Protein AF-H1DEA4-F1 (afdb_monomer_lite)

Radius of gyration: 24.12 Å; chains: 1; bounding box: 64×34×77 Å

Secondary structure (DSSP, 8-state):
---------SEE-TTT--EE-GGGB-HHHHHHT-BHHHHHHHHTT--TTGGGTS-------PBPGGG--HHHHHHHHHHHHHHHHHHHHHH-S---HHHHHHHHHHHHHHHHHHHS--B---HHHHHHHHHHHHHHHHHHHHHHHHHTT-

Structure (mmCIF, N/CA/C/O backbone):
data_AF-H1DEA4-F1
#
_entry.id   AF-H1DEA4-F1
#
loop_
_atom_site.group_PDB
_atom_site.id
_atom_site.type_symbol
_atom_site.label_atom_id
_atom_site.label_alt_id
_atom_site.label_comp_id
_atom_site.label_asym_id
_atom_site.label_entity_id
_atom_site.label_seq_id
_atom_site.pdbx_PDB_ins_code
_atom_site.Cartn_x
_atom_site.Cartn_y
_atom_site.Cartn_z
_atom_site.occupancy
_atom_site.B_iso_or_equiv
_atom_site.auth_seq_id
_atom_site.auth_comp_id
_atom_site.auth_asym_id
_atom_site.auth_atom_id
_atom_site.pdbx_PDB_model_num
ATOM 1 N N . MET A 1 1 ? 32.608 -16.455 -53.480 1.00 43.22 1 MET A N 1
ATOM 2 C CA . MET A 1 1 ? 33.396 -16.186 -52.254 1.00 43.22 1 MET A CA 1
ATOM 3 C C . MET A 1 1 ? 32.441 -16.109 -51.065 1.00 43.22 1 MET A C 1
ATOM 5 O O . MET A 1 1 ? 31.397 -15.479 -51.178 1.00 43.22 1 MET A O 1
ATOM 9 N N . ALA A 1 2 ? 32.724 -16.853 -49.995 1.00 50.97 2 ALA A N 1
ATOM 10 C CA . ALA A 1 2 ? 31.786 -17.168 -48.914 1.00 50.97 2 ALA A CA 1
ATOM 11 C C . ALA A 1 2 ? 31.325 -15.934 -48.111 1.00 50.97 2 ALA A C 1
ATOM 13 O O . ALA A 1 2 ? 32.138 -15.107 -47.699 1.00 50.97 2 ALA A O 1
ATOM 14 N N . LYS A 1 3 ? 30.013 -15.838 -47.844 1.00 51.28 3 LYS A N 1
ATOM 15 C CA . LYS A 1 3 ? 29.415 -14.829 -46.954 1.00 51.28 3 LYS A CA 1
ATOM 16 C C . LYS A 1 3 ? 30.046 -14.955 -45.559 1.00 51.28 3 LYS A C 1
ATOM 18 O O . LYS A 1 3 ? 29.833 -15.949 -44.866 1.00 51.28 3 LYS A O 1
ATOM 23 N N . LYS A 1 4 ? 30.834 -13.957 -45.150 1.00 58.25 4 LYS A N 1
ATOM 24 C CA . LYS A 1 4 ? 31.489 -13.881 -43.834 1.00 58.25 4 LYS A CA 1
ATOM 25 C C . LYS A 1 4 ? 30.397 -13.819 -42.754 1.00 58.25 4 LYS A C 1
ATOM 27 O O . LYS A 1 4 ? 29.794 -12.769 -42.545 1.00 58.25 4 LYS A O 1
ATOM 32 N N . LYS A 1 5 ? 30.087 -14.954 -42.109 1.00 55.34 5 LYS A N 1
ATOM 33 C CA . LYS A 1 5 ? 29.147 -15.016 -40.976 1.00 55.34 5 LYS A CA 1
ATOM 34 C C . LYS A 1 5 ? 29.648 -14.050 -39.896 1.00 55.34 5 LYS A C 1
ATOM 36 O O . LYS A 1 5 ? 30.744 -14.243 -39.369 1.00 55.34 5 LYS A O 1
ATOM 41 N N . LYS A 1 6 ? 28.878 -13.000 -39.583 1.00 56.09 6 LYS A N 1
ATOM 42 C CA . LYS A 1 6 ? 29.155 -12.130 -38.431 1.00 56.09 6 LYS A CA 1
ATOM 43 C C . LYS A 1 6 ? 29.140 -13.023 -37.187 1.00 56.09 6 LYS A C 1
ATOM 45 O O . LYS A 1 6 ? 28.090 -13.560 -36.844 1.00 56.09 6 LYS A O 1
ATOM 50 N N . LYS A 1 7 ? 30.302 -13.242 -36.559 1.00 55.59 7 LYS A N 1
ATOM 51 C CA . LYS A 1 7 ? 30.383 -13.924 -35.259 1.00 55.59 7 LYS A CA 1
ATOM 52 C C . LYS A 1 7 ? 29.519 -13.113 -34.296 1.00 55.59 7 LYS A C 1
ATOM 54 O O . LYS A 1 7 ? 29.815 -11.939 -34.082 1.00 55.59 7 LYS A O 1
ATOM 59 N N . GLN A 1 8 ? 28.441 -13.700 -33.780 1.00 56.00 8 GLN A N 1
ATOM 60 C CA . GLN A 1 8 ? 27.691 -13.088 -32.688 1.00 56.00 8 GLN A CA 1
ATOM 61 C C . GLN A 1 8 ? 28.680 -12.888 -31.535 1.00 56.00 8 GLN A C 1
ATOM 63 O O . GLN A 1 8 ? 29.293 -13.846 -31.066 1.00 56.00 8 GLN A O 1
ATOM 68 N N . GLN A 1 9 ? 28.940 -11.632 -31.178 1.00 66.56 9 GLN A N 1
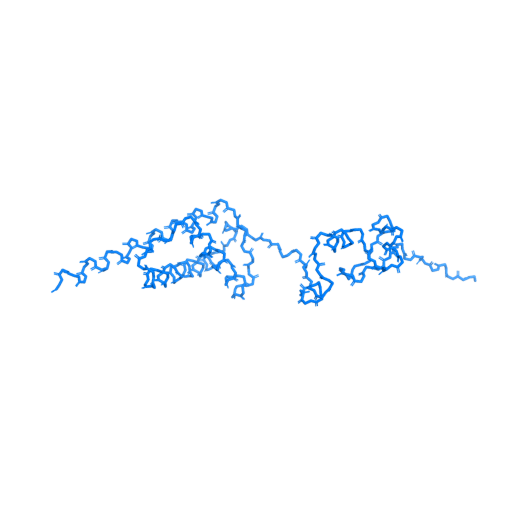ATOM 69 C CA . GLN A 1 9 ? 29.893 -11.294 -30.129 1.00 66.56 9 GLN A CA 1
ATOM 70 C C . GLN A 1 9 ? 29.185 -11.461 -28.785 1.00 66.56 9 GLN A C 1
ATOM 72 O O . GLN A 1 9 ? 28.440 -10.585 -28.356 1.00 66.56 9 GLN A O 1
ATOM 77 N N . GLY A 1 10 ? 29.370 -12.616 -28.152 1.00 74.62 10 GLY A N 1
ATOM 78 C CA . GLY A 1 10 ? 28.840 -12.882 -26.821 1.00 74.62 10 GLY A CA 1
ATOM 79 C C . GLY A 1 10 ? 28.581 -14.359 -26.549 1.00 74.62 10 GLY A C 1
ATOM 80 O O . GLY A 1 10 ? 28.528 -15.185 -27.456 1.00 74.62 10 GLY A O 1
ATOM 81 N N . HIS A 1 11 ? 28.390 -14.670 -25.272 1.00 85.62 11 HIS A N 1
ATOM 82 C CA . HIS A 1 11 ? 28.035 -15.989 -24.768 1.00 85.62 11 HIS A CA 1
ATOM 83 C C . HIS A 1 11 ? 26.644 -15.964 -24.133 1.00 85.62 11 HIS A C 1
ATOM 85 O O . HIS A 1 11 ? 26.229 -14.971 -23.532 1.00 85.62 11 HIS A O 1
ATOM 91 N N . TYR A 1 12 ? 25.920 -17.073 -24.262 1.00 85.12 12 TYR A N 1
ATOM 92 C CA . TYR A 1 12 ? 24.617 -17.263 -23.634 1.00 85.12 12 TYR A CA 1
ATOM 93 C C . TYR A 1 12 ? 24.770 -17.632 -22.157 1.00 85.12 12 TYR A C 1
ATOM 95 O O . TYR A 1 12 ? 25.581 -18.492 -21.809 1.00 85.12 12 TYR A O 1
ATOM 103 N N . CYS A 1 13 ? 23.987 -16.993 -21.288 1.00 88.50 13 CYS A N 1
ATOM 104 C CA . CYS A 1 13 ? 23.909 -17.344 -19.877 1.00 88.50 13 CYS A CA 1
ATOM 105 C C . CYS A 1 13 ? 22.671 -18.209 -19.606 1.00 88.50 13 CYS A C 1
ATOM 107 O O . CYS A 1 13 ? 21.552 -17.723 -19.742 1.00 88.50 13 CYS A O 1
ATOM 109 N N . ARG A 1 14 ? 22.856 -19.443 -19.125 1.00 85.44 14 ARG A N 1
ATOM 110 C CA . ARG A 1 14 ? 21.750 -20.364 -18.798 1.00 85.44 14 ARG A CA 1
ATOM 111 C C . ARG A 1 14 ? 20.942 -19.975 -17.558 1.00 85.44 14 ARG A C 1
ATOM 113 O O . ARG A 1 14 ? 19.867 -20.514 -17.363 1.00 85.44 14 ARG A O 1
ATOM 120 N N . ILE A 1 15 ? 21.473 -19.084 -16.717 1.00 82.50 15 ILE A N 1
ATOM 121 C CA . ILE A 1 15 ? 20.832 -18.699 -15.450 1.00 82.50 15 ILE A CA 1
ATOM 122 C C . ILE A 1 15 ? 19.886 -17.508 -15.628 1.00 82.50 15 ILE A C 1
ATOM 124 O O . ILE A 1 15 ? 18.813 -17.496 -15.052 1.00 82.50 15 ILE A O 1
ATOM 128 N N . CYS A 1 16 ? 20.256 -16.508 -16.434 1.00 80.88 16 CYS A N 1
ATOM 129 C CA . CYS A 1 16 ? 19.389 -15.349 -16.705 1.00 80.88 16 CYS A CA 1
ATOM 130 C C . CYS A 1 16 ? 18.794 -15.336 -18.119 1.00 80.88 16 CYS A C 1
ATOM 132 O O . CYS A 1 16 ? 18.150 -14.364 -18.495 1.00 80.88 16 CYS A O 1
ATOM 134 N N . GLY A 1 17 ? 19.061 -16.357 -18.937 1.00 80.06 17 GLY A N 1
ATOM 135 C CA . GLY A 1 17 ? 18.487 -16.493 -20.279 1.00 80.06 17 GLY A CA 1
ATOM 136 C C . GLY A 1 17 ? 18.950 -15.455 -21.312 1.00 80.06 17 GLY A C 1
ATOM 137 O O . GLY A 1 17 ? 18.376 -15.371 -22.392 1.00 80.06 17 GLY A O 1
ATOM 138 N N . CYS A 1 18 ? 19.972 -14.643 -21.018 1.00 80.00 18 CYS A N 1
ATOM 139 C CA . CYS A 1 18 ? 20.446 -13.579 -21.914 1.00 80.00 18 CYS A CA 1
ATOM 140 C C . CYS A 1 18 ? 21.792 -13.915 -22.575 1.00 80.00 18 CYS A C 1
ATOM 142 O O . CYS A 1 18 ? 22.686 -14.477 -21.934 1.00 80.00 18 CYS A O 1
ATOM 144 N N . TYR A 1 19 ? 21.993 -13.445 -23.810 1.00 86.88 19 TYR A N 1
ATOM 145 C CA . TYR A 1 19 ? 23.320 -13.340 -24.426 1.00 86.88 19 TYR A CA 1
ATOM 146 C C . TYR A 1 19 ? 24.063 -12.123 -23.862 1.00 86.88 19 TYR A C 1
ATOM 148 O O . TYR A 1 19 ? 23.519 -11.021 -23.814 1.00 86.88 19 TYR A O 1
ATOM 156 N N . LYS A 1 20 ? 25.306 -12.306 -23.408 1.00 86.00 20 LYS A N 1
ATOM 157 C CA . LYS A 1 20 ? 26.142 -11.237 -22.843 1.00 86.00 20 LYS A CA 1
ATOM 158 C C . LYS A 1 20 ? 27.533 -11.242 -23.468 1.00 86.00 20 LYS A C 1
ATOM 160 O O . LYS A 1 20 ? 28.024 -12.281 -23.895 1.00 86.00 20 LYS A O 1
ATOM 165 N N . ALA A 1 21 ? 28.191 -10.085 -23.470 1.00 85.19 21 ALA A N 1
ATOM 166 C CA . ALA A 1 21 ? 29.576 -9.963 -23.918 1.00 85.19 21 ALA A CA 1
ATOM 167 C C . ALA A 1 21 ? 30.528 -10.846 -23.088 1.00 85.19 21 ALA A C 1
ATOM 169 O O . ALA A 1 21 ? 30.288 -11.082 -21.901 1.00 85.19 21 ALA A O 1
ATOM 170 N N . ASN A 1 22 ? 31.634 -11.288 -23.690 1.00 83.00 22 ASN A N 1
ATOM 171 C CA . ASN A 1 22 ? 32.587 -12.227 -23.081 1.00 83.00 22 ASN A CA 1
ATOM 172 C C . ASN A 1 22 ? 33.140 -11.725 -21.733 1.00 83.00 22 ASN A C 1
ATOM 174 O O . ASN A 1 22 ? 33.276 -12.490 -20.784 1.00 83.00 22 ASN A O 1
ATOM 178 N N . GLU A 1 23 ? 33.363 -10.419 -21.582 1.00 87.06 23 GLU A N 1
ATOM 179 C CA . GLU A 1 23 ? 33.854 -9.813 -20.332 1.00 87.06 23 GLU A CA 1
ATOM 180 C C . GLU A 1 23 ? 32.885 -9.978 -19.145 1.00 87.06 23 GLU A C 1
ATOM 182 O O . GLU A 1 23 ? 33.286 -9.902 -17.975 1.00 87.06 23 GLU A O 1
ATOM 187 N N . LYS A 1 24 ? 31.600 -10.238 -19.430 1.00 86.25 24 LYS A N 1
ATOM 188 C CA . LYS A 1 24 ? 30.561 -10.511 -18.427 1.00 86.25 24 LYS A CA 1
ATOM 189 C C . LYS A 1 24 ? 30.579 -11.955 -17.930 1.00 86.25 24 LYS A C 1
ATOM 191 O O . LYS A 1 24 ? 29.790 -12.288 -17.049 1.00 86.25 24 LYS A O 1
ATOM 196 N N . PHE A 1 25 ? 31.486 -12.791 -18.420 1.00 89.12 25 PHE A N 1
ATOM 197 C CA . PHE A 1 25 ? 31.713 -14.149 -17.940 1.00 89.12 25 PHE A CA 1
ATOM 198 C C . PHE A 1 25 ? 33.108 -14.254 -17.310 1.00 89.12 25 PHE A C 1
ATOM 200 O O . PHE A 1 25 ? 34.065 -13.601 -17.720 1.00 89.12 25 PHE A O 1
ATOM 207 N N . SER A 1 26 ? 33.222 -15.045 -16.245 1.00 85.31 26 SER A N 1
ATOM 208 C CA . SER A 1 26 ? 34.523 -15.421 -15.669 1.00 85.31 26 SER A CA 1
ATOM 209 C C . SER A 1 26 ? 35.098 -16.615 -16.441 1.00 85.31 26 SER A C 1
ATOM 211 O O . SER A 1 26 ? 34.351 -17.262 -17.168 1.00 85.31 26 SER A O 1
ATOM 213 N N . GLY A 1 27 ? 36.379 -16.964 -16.281 1.00 83.50 27 GLY A N 1
ATOM 214 C CA . GLY A 1 27 ? 36.950 -18.170 -16.909 1.00 83.50 27 GLY A CA 1
ATOM 215 C C . GLY A 1 27 ? 36.134 -19.430 -16.582 1.00 83.50 27 GLY A C 1
ATOM 216 O O . GLY A 1 27 ? 35.658 -20.120 -17.478 1.00 83.50 27 GLY A O 1
ATOM 217 N N . LYS A 1 28 ? 35.822 -19.638 -15.292 1.00 82.31 28 LYS A N 1
ATOM 218 C CA . LYS A 1 28 ? 34.903 -20.703 -14.835 1.00 82.31 28 LYS A CA 1
ATOM 219 C C . LYS A 1 28 ? 33.454 -20.494 -15.308 1.00 82.31 28 LYS A C 1
ATOM 221 O O . LYS A 1 28 ? 32.734 -21.458 -15.533 1.00 82.31 28 LYS A O 1
ATOM 226 N N . GLY A 1 29 ? 33.028 -19.239 -15.465 1.00 84.06 29 GLY A N 1
ATOM 227 C CA . GLY A 1 29 ? 31.680 -18.883 -15.924 1.00 84.06 29 GLY A CA 1
ATOM 228 C C . GLY A 1 29 ? 31.435 -19.186 -17.397 1.00 84.06 29 GLY A C 1
ATOM 229 O O . GLY A 1 29 ? 30.347 -19.630 -17.743 1.00 84.06 29 GLY A O 1
ATOM 230 N N . HIS A 1 30 ? 32.444 -19.029 -18.254 1.00 84.69 30 HIS A N 1
ATOM 231 C CA . HIS A 1 30 ? 32.353 -19.407 -19.663 1.00 84.69 30 HIS A CA 1
ATOM 232 C C . HIS A 1 30 ? 32.111 -20.909 -19.818 1.00 84.69 30 HIS A C 1
ATOM 234 O O . HIS A 1 30 ? 31.188 -21.295 -20.525 1.00 84.69 30 HIS A O 1
ATOM 240 N N . ALA A 1 31 ? 32.871 -21.744 -19.100 1.00 85.50 31 ALA A N 1
ATOM 241 C CA . ALA A 1 31 ? 32.720 -23.199 -19.156 1.00 85.50 31 ALA A CA 1
ATOM 242 C C . ALA A 1 31 ? 31.326 -23.678 -18.707 1.00 85.50 31 ALA A C 1
ATOM 244 O O . ALA A 1 31 ? 30.814 -24.661 -19.226 1.00 85.50 31 ALA A O 1
ATOM 245 N N . GLN A 1 32 ? 30.697 -22.968 -17.766 1.00 84.31 32 GLN A N 1
ATOM 246 C CA . GLN A 1 32 ? 29.377 -23.327 -17.233 1.00 84.31 32 GLN A CA 1
ATOM 247 C C . GLN A 1 32 ? 28.213 -22.595 -17.916 1.00 84.31 32 GLN A C 1
ATOM 249 O O . GLN A 1 32 ? 27.055 -22.840 -17.580 1.00 84.31 32 GLN A O 1
ATOM 254 N N . HIS A 1 33 ? 28.498 -21.687 -18.856 1.00 89.75 33 HIS A N 1
ATOM 255 C CA . HIS A 1 33 ? 27.512 -20.786 -19.459 1.00 89.75 33 HIS A CA 1
ATOM 256 C C . HIS A 1 33 ? 26.796 -19.930 -18.396 1.00 89.75 33 HIS A C 1
ATOM 258 O O . HIS A 1 33 ? 25.590 -19.708 -18.454 1.00 89.75 33 HIS A O 1
ATOM 264 N N . ILE A 1 34 ? 27.537 -19.441 -17.397 1.00 86.38 34 ILE A N 1
ATOM 265 C CA . ILE A 1 34 ? 27.023 -18.624 -16.290 1.00 86.38 34 ILE A CA 1
ATOM 266 C C . ILE A 1 34 ? 27.773 -17.292 -16.240 1.00 86.38 34 ILE A C 1
ATOM 268 O O . ILE A 1 34 ? 28.993 -17.245 -16.062 1.00 86.38 34 ILE A O 1
ATOM 272 N N . CYS A 1 35 ? 27.045 -16.182 -16.365 1.00 90.56 35 CYS A N 1
ATOM 273 C CA . CYS A 1 35 ? 27.636 -14.848 -16.273 1.00 90.56 35 CYS A CA 1
ATOM 274 C C . CYS A 1 35 ? 28.106 -14.522 -14.842 1.00 90.56 35 CYS A C 1
ATOM 276 O O . CYS A 1 35 ? 27.607 -15.088 -13.870 1.00 90.56 35 CYS A O 1
ATOM 278 N N . LYS A 1 36 ? 29.042 -13.576 -14.696 1.00 90.00 36 LYS A N 1
ATOM 279 C CA . LYS A 1 36 ? 29.626 -13.158 -13.405 1.00 90.00 36 LYS A CA 1
ATOM 280 C C . LYS A 1 36 ? 28.561 -12.782 -12.371 1.00 90.00 36 LYS A C 1
ATOM 282 O O . LYS A 1 36 ? 28.688 -13.187 -11.223 1.00 90.00 36 LYS A O 1
ATOM 287 N N . SER A 1 37 ? 27.507 -12.072 -12.778 1.00 85.69 37 SER A N 1
ATOM 288 C CA . SER A 1 37 ? 26.409 -11.669 -11.888 1.00 85.69 37 SER A CA 1
ATOM 289 C C . SER A 1 37 ? 25.663 -12.880 -11.320 1.00 85.69 37 SER A C 1
ATOM 291 O O . SER A 1 37 ? 25.500 -12.989 -10.110 1.00 85.69 37 SER A O 1
ATOM 293 N N . CYS A 1 38 ? 25.291 -13.837 -12.176 1.00 84.00 38 CYS A N 1
ATOM 294 C CA . CYS A 1 38 ? 24.625 -15.073 -11.756 1.00 84.00 38 CYS A CA 1
ATOM 295 C C . CYS A 1 38 ? 25.551 -15.961 -10.916 1.00 84.00 38 CYS A C 1
ATOM 297 O O . CYS A 1 38 ? 25.136 -16.510 -9.905 1.00 84.00 38 CYS A O 1
ATOM 299 N N . MET A 1 39 ? 26.830 -16.054 -11.287 1.00 85.12 39 MET A N 1
ATOM 300 C CA . MET A 1 39 ? 27.823 -16.802 -10.519 1.00 85.12 39 MET A CA 1
ATOM 301 C C . MET A 1 39 ? 28.042 -16.197 -9.124 1.00 85.12 39 MET A C 1
ATOM 303 O O . MET A 1 39 ? 28.229 -16.937 -8.163 1.00 85.12 39 MET A O 1
ATOM 307 N N . SER A 1 40 ? 27.999 -14.867 -8.999 1.00 83.94 40 SER A N 1
ATOM 308 C CA . SER A 1 40 ? 28.060 -14.176 -7.707 1.00 83.94 40 SER A CA 1
ATOM 309 C C . SER A 1 40 ? 26.805 -14.415 -6.870 1.00 83.94 40 SER A C 1
ATOM 311 O O . SER A 1 40 ? 26.921 -14.606 -5.665 1.00 83.94 40 SER A O 1
ATOM 313 N N . ALA A 1 41 ? 25.624 -14.438 -7.495 1.00 80.06 41 ALA A N 1
ATOM 314 C CA . ALA A 1 41 ? 24.363 -14.724 -6.814 1.00 80.06 41 ALA A CA 1
ATOM 315 C C . ALA A 1 41 ? 24.342 -16.142 -6.216 1.00 80.06 41 ALA A C 1
ATOM 317 O O . ALA A 1 41 ? 23.963 -16.304 -5.062 1.00 80.06 41 ALA A O 1
ATOM 318 N N . ILE A 1 42 ? 24.838 -17.136 -6.963 1.00 77.94 42 ILE A N 1
ATOM 319 C CA . ILE A 1 42 ? 24.960 -18.527 -6.493 1.00 77.94 42 ILE A CA 1
ATOM 320 C C . ILE A 1 42 ? 25.940 -18.622 -5.313 1.00 77.94 42 ILE A C 1
ATOM 322 O O . ILE A 1 42 ? 25.654 -19.267 -4.310 1.00 77.94 42 ILE A O 1
ATOM 326 N N . ARG A 1 43 ? 27.092 -17.937 -5.390 1.00 77.00 43 ARG A N 1
ATOM 327 C CA . ARG A 1 43 ? 28.083 -17.923 -4.295 1.00 77.00 43 ARG A CA 1
ATOM 328 C C . ARG A 1 43 ? 27.569 -17.274 -3.014 1.00 77.00 43 ARG A C 1
ATOM 330 O O . ARG A 1 43 ? 28.078 -17.595 -1.949 1.00 77.00 43 ARG A O 1
ATOM 337 N N . ASN A 1 44 ? 26.589 -16.382 -3.118 1.00 72.12 44 ASN A N 1
ATOM 338 C CA . ASN A 1 44 ? 25.993 -15.695 -1.978 1.00 72.12 44 ASN A CA 1
ATOM 339 C C . ASN A 1 44 ? 24.830 -16.486 -1.341 1.00 72.12 44 ASN A C 1
ATOM 341 O O . ASN A 1 44 ? 23.960 -15.890 -0.716 1.00 72.12 44 ASN A O 1
ATOM 345 N N . GLY A 1 45 ? 24.786 -17.811 -1.531 1.00 60.81 45 GLY A N 1
ATOM 346 C CA . GLY A 1 45 ? 23.839 -18.698 -0.847 1.00 60.81 45 GLY A CA 1
ATOM 347 C C . GLY A 1 45 ? 22.486 -18.894 -1.537 1.00 60.81 45 GLY A C 1
ATOM 348 O O . GLY A 1 45 ? 21.573 -19.420 -0.910 1.00 60.81 45 GLY A O 1
ATOM 349 N N . LYS A 1 46 ? 22.331 -18.510 -2.812 1.00 56.88 46 LYS A N 1
ATOM 350 C CA . LYS A 1 46 ? 21.117 -18.824 -3.588 1.00 56.88 46 LYS A CA 1
ATOM 351 C C . LYS A 1 46 ? 21.263 -20.194 -4.264 1.00 56.88 46 LYS A C 1
ATOM 353 O O . LYS A 1 46 ? 22.136 -20.362 -5.118 1.00 56.88 46 LYS A O 1
ATOM 358 N N . ASN A 1 47 ? 20.434 -21.167 -3.874 1.00 52.62 47 ASN A N 1
ATOM 359 C CA . ASN A 1 47 ? 20.430 -22.519 -4.448 1.00 52.62 47 ASN A CA 1
ATOM 360 C C . ASN A 1 47 ? 20.040 -22.502 -5.937 1.00 52.62 47 ASN A C 1
ATOM 362 O O . ASN A 1 47 ? 19.193 -21.721 -6.361 1.00 52.62 47 ASN A O 1
ATOM 366 N N . GLN A 1 48 ? 20.652 -23.384 -6.736 1.00 51.16 48 GLN A N 1
ATOM 367 C CA . GLN A 1 48 ? 20.407 -23.501 -8.184 1.00 51.16 48 GLN A CA 1
ATOM 368 C C . GLN A 1 48 ? 18.952 -23.884 -8.512 1.00 51.16 48 GLN A C 1
ATOM 370 O O . GLN A 1 48 ? 18.432 -23.488 -9.553 1.00 51.16 48 GLN A O 1
ATOM 375 N N . GLU A 1 49 ? 18.319 -24.618 -7.598 1.00 51.88 49 GLU A N 1
ATOM 376 C CA . GLU A 1 49 ? 16.920 -25.054 -7.623 1.00 51.88 49 GLU A CA 1
ATOM 377 C C . GLU A 1 49 ? 15.942 -23.863 -7.503 1.00 51.88 49 GLU A C 1
ATOM 379 O O . GLU A 1 49 ? 14.908 -23.838 -8.166 1.00 51.88 49 GLU A O 1
ATOM 384 N N . ASP A 1 50 ? 16.303 -22.845 -6.712 1.00 51.31 50 ASP A N 1
ATOM 385 C CA . ASP A 1 50 ? 15.491 -21.643 -6.454 1.00 51.31 50 ASP A CA 1
ATOM 386 C C . ASP A 1 50 ? 15.461 -20.705 -7.671 1.00 51.31 50 ASP A C 1
ATOM 388 O O . ASP A 1 50 ? 14.458 -20.067 -7.971 1.00 51.31 50 ASP A O 1
ATOM 392 N N . ILE A 1 51 ? 16.544 -20.687 -8.455 1.00 51.94 51 ILE A N 1
ATOM 393 C CA . ILE A 1 51 ? 16.659 -19.829 -9.645 1.00 51.94 51 ILE A CA 1
ATOM 394 C C . ILE A 1 51 ? 15.816 -20.356 -10.823 1.00 51.94 51 ILE A C 1
ATOM 396 O O . ILE A 1 51 ? 15.556 -19.620 -11.773 1.00 51.94 51 ILE A O 1
ATOM 400 N N . LEU A 1 52 ? 15.383 -21.623 -10.786 1.00 50.62 52 LEU A N 1
ATOM 401 C CA . LEU A 1 52 ? 14.560 -22.228 -11.839 1.00 50.62 52 LEU A CA 1
ATOM 402 C C . LEU A 1 52 ? 13.050 -22.062 -11.592 1.00 50.62 52 LEU A C 1
ATOM 404 O O . LEU A 1 52 ? 12.274 -22.226 -12.533 1.00 50.62 52 LEU A O 1
ATOM 408 N N . ARG A 1 53 ? 12.620 -21.735 -10.361 1.00 48.72 53 ARG A N 1
ATOM 409 C CA . ARG A 1 53 ? 11.195 -21.541 -10.046 1.00 48.72 53 ARG A CA 1
ATOM 410 C C . ARG A 1 53 ? 10.722 -20.094 -10.158 1.00 48.72 53 ARG A C 1
ATOM 412 O O . ARG A 1 53 ? 9.525 -19.884 -10.326 1.00 48.72 53 ARG A O 1
ATOM 419 N N . GLU A 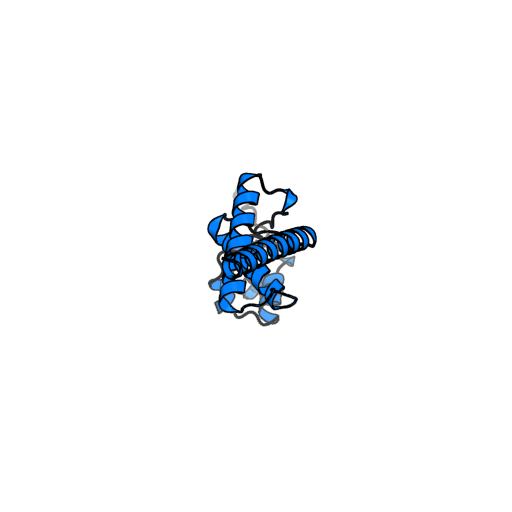1 54 ? 11.616 -19.113 -10.137 1.00 46.12 54 GLU A N 1
ATOM 420 C CA . GLU A 1 54 ? 11.224 -17.731 -10.416 1.00 46.12 54 GLU A CA 1
ATOM 421 C C . GLU A 1 54 ? 10.969 -17.549 -11.923 1.00 46.12 54 GLU A C 1
ATOM 423 O O . GLU A 1 54 ? 11.896 -17.704 -12.731 1.00 46.12 54 GLU A O 1
ATOM 428 N N . PRO A 1 55 ? 9.735 -17.184 -12.341 1.00 46.22 55 PRO A N 1
ATOM 429 C CA . PRO A 1 55 ? 9.550 -16.528 -13.624 1.00 46.22 55 PRO A CA 1
ATOM 430 C C . PRO A 1 55 ? 10.541 -15.374 -13.655 1.00 46.22 55 PRO A C 1
ATOM 432 O O . PRO A 1 55 ? 10.628 -14.637 -12.676 1.00 46.22 55 PRO A O 1
ATOM 435 N N . LEU A 1 56 ? 11.317 -15.290 -14.740 1.00 42.44 56 LEU A N 1
ATOM 436 C CA . LEU A 1 56 ? 12.222 -14.195 -15.081 1.00 42.44 56 LEU A CA 1
ATOM 437 C C . LEU A 1 56 ? 11.992 -12.980 -14.176 1.00 42.44 56 LEU A C 1
ATOM 439 O O . LEU A 1 56 ? 10.972 -12.311 -14.319 1.00 42.44 56 LEU A O 1
ATOM 443 N N . HIS A 1 57 ? 12.936 -12.663 -13.288 1.00 49.88 57 HIS A N 1
ATOM 444 C CA . HIS A 1 57 ? 13.027 -11.321 -12.722 1.00 49.88 57 HIS A CA 1
ATOM 445 C C . HIS A 1 57 ? 13.416 -10.383 -13.883 1.00 49.88 57 HIS A C 1
ATOM 447 O O . HIS A 1 57 ? 14.538 -9.884 -13.977 1.00 49.88 57 HIS A O 1
ATOM 453 N N . VAL A 1 58 ? 12.487 -10.170 -14.824 1.00 44.09 58 VAL A N 1
ATOM 454 C CA . VAL A 1 58 ? 12.253 -8.846 -15.379 1.00 44.09 58 VAL A CA 1
ATOM 455 C C . VAL A 1 58 ? 12.185 -7.971 -14.149 1.00 44.09 58 VAL A C 1
ATOM 457 O O . VAL A 1 58 ? 11.396 -8.250 -13.250 1.00 44.09 58 VAL A O 1
ATOM 460 N N . SER A 1 59 ? 13.088 -7.002 -14.039 1.00 49.53 59 SER A N 1
ATOM 461 C CA . SER A 1 59 ? 12.977 -5.975 -13.014 1.00 49.53 59 SER A CA 1
ATOM 462 C C . SER A 1 59 ? 11.623 -5.311 -13.233 1.00 49.53 59 SER A C 1
ATOM 464 O O . SER A 1 59 ? 11.516 -4.420 -14.075 1.00 49.53 59 SER A O 1
ATOM 466 N N . ARG A 1 60 ? 10.576 -5.828 -12.577 1.00 60.12 60 ARG A N 1
ATOM 467 C CA . ARG A 1 60 ? 9.249 -5.234 -12.597 1.00 60.12 60 ARG A CA 1
ATOM 468 C C . ARG A 1 60 ? 9.466 -3.845 -12.038 1.00 60.12 60 ARG A C 1
ATOM 470 O O . ARG A 1 60 ? 9.962 -3.684 -10.922 1.00 60.12 60 ARG A O 1
ATOM 477 N N . GLU A 1 61 ? 9.247 -2.851 -12.887 1.00 75.50 61 GLU A N 1
ATOM 478 C CA . GLU A 1 61 ? 9.468 -1.471 -12.506 1.00 75.50 61 GLU A CA 1
ATOM 479 C C . GLU A 1 61 ? 8.509 -1.150 -11.367 1.00 75.50 61 GLU A C 1
ATOM 481 O O . GLU A 1 61 ? 7.293 -1.161 -11.539 1.00 75.50 61 GLU A O 1
ATOM 486 N N . THR A 1 62 ? 9.068 -0.895 -10.185 1.00 85.19 62 THR A N 1
ATOM 487 C CA . THR A 1 62 ? 8.275 -0.472 -9.035 1.00 85.19 62 THR A CA 1
ATOM 488 C C . THR A 1 62 ? 7.650 0.881 -9.338 1.00 85.19 62 THR A C 1
ATOM 490 O O . THR A 1 62 ? 8.373 1.815 -9.715 1.00 85.19 62 TH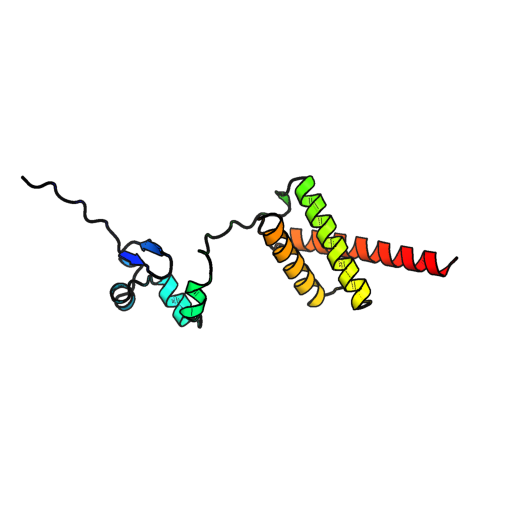R A O 1
ATOM 493 N N . MET A 1 63 ? 6.352 1.039 -9.112 1.00 87.25 63 MET A N 1
ATOM 494 C CA . MET A 1 63 ? 5.685 2.314 -9.328 1.00 87.25 63 MET A CA 1
ATOM 495 C C . MET A 1 63 ? 5.510 3.119 -8.036 1.00 87.25 63 MET A C 1
ATOM 497 O O . MET A 1 63 ? 5.105 2.578 -7.006 1.00 87.25 63 MET A O 1
ATOM 501 N N . PRO A 1 64 ? 5.823 4.428 -8.058 1.00 91.06 64 PRO A N 1
ATOM 502 C CA . PRO A 1 64 ? 5.559 5.313 -6.932 1.00 91.06 64 PRO A CA 1
ATOM 503 C C . PRO A 1 64 ? 4.055 5.469 -6.712 1.00 91.06 64 PRO A C 1
ATOM 505 O O . PRO A 1 64 ? 3.319 5.665 -7.680 1.00 91.06 64 PRO A O 1
ATOM 508 N N . PHE A 1 65 ? 3.629 5.539 -5.450 1.00 89.38 65 PHE A N 1
ATOM 509 C CA . PHE A 1 65 ? 2.244 5.840 -5.061 1.00 89.38 65 PHE A CA 1
ATOM 510 C C . PHE A 1 65 ? 1.662 7.055 -5.807 1.00 89.38 65 PHE A C 1
ATOM 512 O O . PHE A 1 65 ? 0.517 7.060 -6.257 1.00 89.38 65 PHE A O 1
ATOM 519 N N . LYS A 1 66 ? 2.482 8.092 -5.999 1.00 89.75 66 LYS A N 1
ATOM 520 C CA . LYS A 1 66 ? 2.113 9.322 -6.706 1.00 89.75 66 LYS A CA 1
ATOM 521 C C . LYS A 1 66 ? 1.599 9.093 -8.132 1.00 89.75 66 LYS A C 1
ATOM 523 O O . LYS A 1 66 ? 0.761 9.872 -8.585 1.00 89.75 66 LYS A O 1
ATOM 528 N N . LYS A 1 67 ? 2.086 8.046 -8.809 1.00 92.06 67 LYS A N 1
ATOM 529 C CA . LYS A 1 67 ? 1.708 7.691 -10.184 1.00 92.06 67 LYS A CA 1
ATOM 530 C C . LYS A 1 67 ? 0.403 6.907 -10.283 1.00 92.06 67 LYS A C 1
ATOM 532 O O . LYS A 1 67 ? -0.104 6.813 -11.392 1.00 92.06 67 LYS A O 1
ATOM 537 N N . LEU A 1 68 ? -0.116 6.388 -9.169 1.00 90.12 68 LEU A N 1
ATOM 538 C CA . LEU A 1 68 ? -1.402 5.700 -9.177 1.00 90.12 68 LEU A CA 1
ATOM 539 C C . LEU A 1 68 ? -2.510 6.671 -9.599 1.00 90.12 68 LEU A C 1
ATOM 541 O O . LEU A 1 68 ? -2.540 7.826 -9.138 1.00 90.12 68 LEU A O 1
ATOM 545 N N . ASP A 1 69 ? -3.430 6.213 -10.431 1.00 92.19 69 ASP A N 1
ATOM 546 C CA . ASP A 1 69 ? -4.636 6.956 -10.759 1.00 92.19 69 ASP A CA 1
ATOM 547 C C . ASP A 1 69 ? -5.634 6.968 -9.582 1.00 92.19 69 ASP A C 1
ATOM 549 O O . ASP A 1 69 ? -5.358 6.514 -8.466 1.00 92.19 69 ASP A O 1
ATOM 553 N N . LYS A 1 70 ? -6.788 7.610 -9.780 1.00 93.50 70 LYS A N 1
ATOM 554 C CA . LYS A 1 70 ? -7.793 7.776 -8.722 1.00 93.50 70 LYS A CA 1
ATOM 555 C C . LYS A 1 70 ? -8.444 6.447 -8.323 1.00 93.50 70 LYS A C 1
ATOM 557 O O . LYS A 1 70 ? -8.768 6.282 -7.148 1.00 93.50 70 LYS A O 1
ATOM 562 N N . GLU A 1 71 ? -8.664 5.555 -9.280 1.00 93.06 71 GLU A N 1
ATOM 563 C CA . GLU A 1 71 ? -9.278 4.247 -9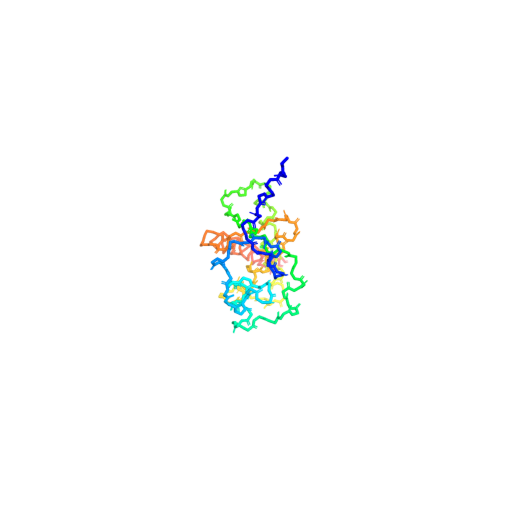.078 1.00 93.06 71 GLU A CA 1
ATOM 564 C C . GLU A 1 71 ? -8.293 3.307 -8.383 1.00 93.06 71 GLU A C 1
ATOM 566 O O . GLU A 1 71 ? -8.611 2.774 -7.323 1.00 93.06 71 GLU A O 1
ATOM 571 N N . GLU A 1 72 ? -7.051 3.235 -8.862 1.00 91.88 72 GLU A N 1
ATOM 572 C CA . GLU A 1 72 ? -5.985 2.448 -8.231 1.00 91.88 72 GLU A CA 1
ATOM 573 C C . GLU A 1 72 ? -5.735 2.887 -6.776 1.00 91.88 72 GLU A C 1
ATOM 575 O O . GLU A 1 72 ? -5.595 2.063 -5.871 1.00 91.88 72 GLU A O 1
ATOM 580 N N . LYS A 1 73 ? -5.751 4.202 -6.506 1.00 93.44 73 LYS A N 1
ATOM 581 C CA . LYS A 1 73 ? -5.672 4.741 -5.135 1.00 93.44 73 LYS A CA 1
ATOM 582 C C . LYS A 1 73 ? -6.880 4.362 -4.282 1.00 93.44 73 LYS A C 1
ATOM 584 O O . LYS A 1 73 ? -6.728 4.206 -3.071 1.00 93.44 73 LYS A O 1
ATOM 589 N N . ALA A 1 74 ? -8.071 4.263 -4.869 1.00 94.31 74 ALA A N 1
ATOM 590 C CA . ALA A 1 74 ? -9.273 3.853 -4.150 1.00 94.31 74 ALA A CA 1
ATOM 591 C C . ALA A 1 74 ? -9.222 2.362 -3.790 1.00 94.31 74 ALA A C 1
ATOM 593 O O . ALA A 1 74 ? -9.531 2.014 -2.651 1.00 94.31 74 ALA A O 1
ATOM 594 N N . VAL A 1 75 ? -8.753 1.516 -4.711 1.00 93.38 75 VAL A N 1
ATOM 595 C CA . VAL A 1 75 ? -8.527 0.082 -4.477 1.00 93.38 75 VAL A CA 1
ATOM 596 C C . VAL A 1 75 ? -7.468 -0.125 -3.395 1.00 93.38 75 VAL A C 1
ATOM 598 O O . VAL A 1 75 ? -7.715 -0.822 -2.415 1.00 93.38 75 VAL A O 1
ATOM 601 N N . LEU A 1 76 ? -6.324 0.562 -3.490 1.00 94.50 76 LEU A N 1
ATOM 602 C CA . LEU A 1 76 ? -5.277 0.484 -2.470 1.00 94.50 76 LEU A CA 1
ATOM 603 C C . LEU A 1 76 ? -5.790 0.925 -1.093 1.00 94.50 76 LEU A C 1
ATOM 605 O O . LEU A 1 76 ? -5.496 0.288 -0.084 1.00 94.50 76 LEU A O 1
ATOM 609 N N . LYS A 1 77 ? -6.591 1.996 -1.041 1.00 95.19 77 LYS A N 1
ATOM 610 C CA . LYS A 1 77 ? -7.235 2.444 0.198 1.00 95.19 77 LYS A CA 1
ATOM 611 C C . LYS A 1 77 ? -8.154 1.367 0.778 1.00 95.19 77 LYS A C 1
ATOM 613 O O . LYS A 1 77 ? -8.141 1.173 1.991 1.00 95.19 77 LYS A O 1
ATOM 618 N N . ALA A 1 78 ? -8.943 0.700 -0.065 1.00 94.94 78 ALA A N 1
ATOM 619 C CA . ALA A 1 78 ? -9.837 -0.374 0.354 1.00 94.94 78 ALA A CA 1
ATOM 620 C C . ALA A 1 78 ? -9.048 -1.546 0.955 1.00 94.94 78 ALA A C 1
ATOM 622 O O . ALA A 1 78 ? -9.362 -1.950 2.071 1.00 94.94 78 ALA A O 1
ATOM 623 N N . PHE A 1 79 ? -7.962 -1.983 0.306 1.00 93.81 79 PHE A N 1
ATOM 624 C CA . PHE A 1 79 ? -7.066 -3.007 0.854 1.00 93.81 79 PHE A CA 1
ATOM 625 C C . PHE A 1 79 ? -6.470 -2.602 2.201 1.00 93.81 79 PHE A C 1
ATOM 627 O O . PHE A 1 79 ? -6.506 -3.377 3.153 1.00 93.81 79 PHE A O 1
ATOM 634 N N . VAL A 1 80 ? -5.957 -1.372 2.325 1.00 94.88 80 VAL A N 1
ATOM 635 C CA . VAL A 1 80 ? -5.410 -0.892 3.604 1.00 94.88 80 VAL A CA 1
ATOM 636 C C . VAL A 1 80 ? -6.472 -0.949 4.700 1.00 94.88 80 VAL A C 1
ATOM 638 O O . VAL A 1 80 ? -6.175 -1.395 5.809 1.00 94.88 80 VAL A O 1
ATOM 641 N N . SER A 1 81 ? -7.702 -0.517 4.409 1.00 94.62 81 SER A N 1
ATOM 642 C CA . SER A 1 81 ? -8.797 -0.557 5.377 1.00 94.62 81 SER A CA 1
ATOM 643 C C . SER A 1 81 ? -9.224 -1.983 5.729 1.00 94.62 81 SER A C 1
ATOM 645 O O . SER A 1 81 ? -9.412 -2.263 6.911 1.00 94.62 81 SER A O 1
ATOM 647 N N . GLU A 1 82 ? -9.336 -2.887 4.758 1.00 94.50 82 GLU A N 1
ATOM 648 C CA . GLU A 1 82 ? -9.715 -4.288 4.978 1.00 94.50 82 GLU A CA 1
ATOM 649 C C . GLU A 1 82 ? -8.686 -5.014 5.848 1.00 94.50 82 GLU A C 1
ATOM 651 O O . GLU A 1 82 ? -9.028 -5.533 6.909 1.00 94.50 82 GLU A O 1
ATOM 656 N N . VAL A 1 83 ? -7.408 -4.953 5.469 1.00 93.25 83 VAL A N 1
ATOM 657 C CA . VAL A 1 83 ? -6.324 -5.619 6.202 1.00 93.25 83 VAL A CA 1
ATOM 658 C C . VAL A 1 83 ? -6.148 -5.023 7.599 1.00 93.25 83 VAL A C 1
ATOM 660 O O . VAL A 1 83 ? -5.959 -5.756 8.566 1.00 93.25 83 VAL A O 1
ATOM 663 N N . THR A 1 84 ? -6.257 -3.696 7.740 1.00 93.75 84 THR A N 1
ATOM 664 C CA . THR A 1 84 ? -6.217 -3.047 9.063 1.00 93.75 84 THR A CA 1
ATOM 665 C C . THR A 1 84 ? -7.388 -3.496 9.939 1.00 93.75 84 THR A C 1
ATOM 667 O O . THR A 1 84 ? -7.205 -3.714 11.136 1.00 93.75 84 THR A O 1
ATOM 670 N N . THR A 1 85 ? -8.581 -3.640 9.358 1.00 93.88 85 THR A N 1
ATOM 671 C CA . THR A 1 85 ? -9.768 -4.094 10.089 1.00 93.88 85 THR A CA 1
ATOM 672 C C . THR A 1 85 ? -9.611 -5.546 10.522 1.00 93.88 85 THR A C 1
ATOM 674 O O . THR A 1 85 ? -9.824 -5.832 11.694 1.00 93.88 85 THR A O 1
ATOM 677 N N . GLY A 1 86 ? -9.165 -6.436 9.629 1.00 92.12 86 GLY A N 1
ATOM 678 C CA . GLY A 1 86 ? -8.868 -7.832 9.968 1.00 92.12 86 GLY A CA 1
ATOM 679 C C . GLY A 1 86 ? -7.863 -7.933 11.114 1.00 92.12 86 GLY A C 1
ATOM 680 O O . GLY A 1 86 ? -8.163 -8.516 12.153 1.00 92.12 86 GLY A O 1
ATOM 681 N N . PHE A 1 87 ? -6.736 -7.222 10.997 1.00 91.00 87 PHE A N 1
ATOM 682 C CA . PHE A 1 87 ? -5.718 -7.186 12.046 1.00 91.00 87 PHE A CA 1
ATOM 683 C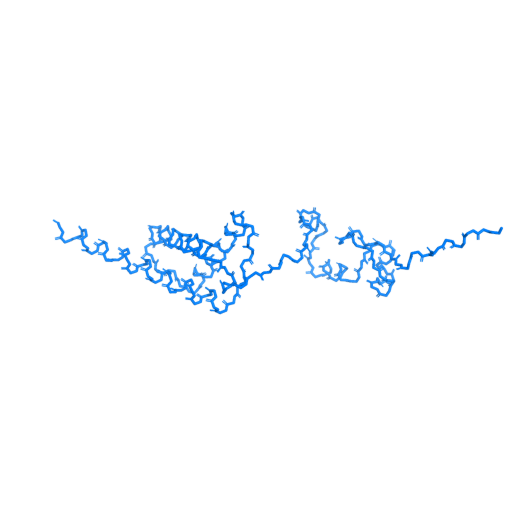 C . PHE A 1 87 ? -6.278 -6.723 13.400 1.00 91.00 87 PHE A C 1
ATOM 685 O O . PHE A 1 87 ? -5.965 -7.321 14.432 1.00 91.00 87 PHE A O 1
ATOM 692 N N . TRP A 1 88 ? -7.107 -5.671 13.407 1.00 91.50 88 TRP A N 1
ATOM 693 C CA . TRP A 1 88 ? -7.751 -5.163 14.622 1.00 91.50 88 TRP A CA 1
ATOM 694 C C . TRP A 1 88 ? -8.726 -6.172 15.231 1.00 91.50 88 TRP A C 1
ATOM 696 O O . TRP A 1 88 ? -8.711 -6.364 16.444 1.00 91.50 88 TRP A O 1
ATOM 706 N N . GLN A 1 89 ? -9.559 -6.820 14.418 1.00 88.56 89 GLN A N 1
ATOM 707 C CA . GLN A 1 89 ? -10.535 -7.800 14.900 1.00 88.56 89 GLN A CA 1
ATOM 708 C C . GLN A 1 89 ? -9.849 -9.030 15.510 1.00 88.56 89 GLN A C 1
ATOM 710 O O . GLN A 1 89 ? -10.277 -9.508 16.557 1.00 88.56 89 GLN A O 1
ATOM 715 N N . GLU A 1 90 ? -8.756 -9.501 14.904 1.00 89.94 90 GLU A N 1
ATOM 716 C CA . GLU A 1 90 ? -8.027 -10.686 15.368 1.00 89.94 90 GLU A CA 1
ATOM 717 C C . GLU A 1 90 ? -7.156 -10.413 16.600 1.00 89.94 90 GLU A C 1
ATOM 719 O O . GLU A 1 90 ? -7.152 -11.195 17.548 1.00 89.94 90 GLU A O 1
ATOM 724 N N . ASN A 1 91 ? -6.415 -9.303 16.603 1.00 88.94 91 ASN A N 1
ATOM 725 C CA . ASN A 1 91 ? -5.395 -9.044 17.625 1.00 88.94 91 ASN A CA 1
ATOM 726 C C . ASN A 1 91 ? -5.855 -8.049 18.696 1.00 88.94 91 ASN A C 1
ATOM 728 O O . ASN A 1 91 ? -5.231 -7.960 19.750 1.00 88.94 91 ASN A O 1
ATOM 732 N N . ARG A 1 92 ? -6.918 -7.272 18.432 1.00 88.06 92 ARG A N 1
ATOM 733 C CA . ARG A 1 92 ? -7.394 -6.154 19.274 1.00 88.06 92 ARG A CA 1
ATOM 734 C C . ARG A 1 92 ? -6.281 -5.154 19.612 1.00 88.06 92 ARG A C 1
ATOM 736 O O . ARG A 1 92 ? -6.228 -4.589 20.703 1.00 88.06 92 ARG A O 1
ATOM 743 N N . GLN A 1 93 ? -5.368 -4.947 18.662 1.00 87.75 93 GLN A N 1
ATOM 744 C CA . GLN A 1 93 ? -4.179 -4.111 18.810 1.00 87.75 93 GLN A CA 1
ATOM 745 C C . GLN A 1 93 ? -3.984 -3.193 17.604 1.00 87.75 93 GLN A C 1
ATOM 747 O O . GLN A 1 93 ? -4.323 -3.532 16.471 1.00 87.75 93 GLN A O 1
ATOM 752 N N . ILE A 1 94 ? -3.392 -2.022 17.851 1.00 89.19 94 ILE A N 1
ATOM 753 C CA . ILE A 1 94 ? -2.988 -1.097 16.789 1.00 89.19 94 ILE A CA 1
ATOM 754 C C . ILE A 1 94 ? -1.682 -1.622 16.172 1.00 89.19 94 ILE A C 1
ATOM 756 O O . ILE A 1 94 ? -0.694 -1.755 16.900 1.00 89.19 94 ILE A O 1
ATOM 760 N N . PRO A 1 95 ? -1.629 -1.889 14.854 1.00 87.56 95 PRO A N 1
ATOM 761 C CA . PRO A 1 95 ? -0.411 -2.370 14.214 1.00 87.56 95 PRO A CA 1
ATOM 762 C C . PRO A 1 95 ? 0.687 -1.300 14.288 1.00 87.56 95 PRO A C 1
ATOM 764 O O . PRO A 1 95 ? 0.543 -0.191 13.768 1.00 87.56 95 PRO A O 1
ATOM 767 N N . PHE A 1 96 ? 1.808 -1.644 14.923 1.00 86.94 96 PHE A N 1
ATOM 768 C CA . PHE A 1 96 ? 2.963 -0.766 15.117 1.00 86.94 96 PHE A CA 1
ATOM 769 C C . PHE A 1 96 ? 4.271 -1.507 14.799 1.00 86.94 96 PHE A C 1
ATOM 771 O O . PHE A 1 96 ? 4.323 -2.731 14.850 1.00 86.94 96 PHE A O 1
ATOM 778 N N . ALA A 1 97 ? 5.327 -0.764 14.450 1.00 89.81 97 ALA A N 1
ATOM 779 C CA . ALA A 1 97 ? 6.675 -1.278 14.173 1.00 89.81 97 ALA A CA 1
ATOM 780 C C . ALA A 1 97 ? 6.724 -2.513 13.243 1.00 89.81 97 ALA A C 1
ATOM 782 O O . ALA A 1 97 ? 6.562 -2.367 12.027 1.00 89.81 97 ALA A O 1
ATOM 783 N N . GLU A 1 98 ? 6.993 -3.700 13.795 1.00 89.19 98 GLU A N 1
ATOM 784 C CA . GLU A 1 98 ? 7.119 -4.955 13.048 1.00 89.19 98 GLU A CA 1
ATOM 785 C C . GLU A 1 98 ? 5.782 -5.375 12.438 1.00 89.19 98 GLU A C 1
ATOM 787 O O . GLU A 1 98 ? 5.707 -5.509 11.219 1.00 89.19 98 GLU A O 1
ATOM 792 N N . SER A 1 99 ? 4.705 -5.406 13.228 1.00 87.75 99 SER A N 1
ATOM 793 C CA . SER A 1 99 ? 3.361 -5.748 12.745 1.00 87.75 99 SER A CA 1
ATOM 794 C C . SER A 1 99 ? 2.881 -4.789 11.654 1.00 87.75 99 SER A C 1
ATOM 796 O O . SER A 1 99 ? 2.266 -5.202 10.677 1.00 87.75 99 SER A O 1
ATOM 798 N N . PHE A 1 100 ? 3.220 -3.497 11.756 1.00 90.25 100 PHE A N 1
ATOM 799 C CA . PHE A 1 100 ? 2.942 -2.540 10.678 1.00 90.25 100 PHE A CA 1
ATOM 800 C C . PHE A 1 100 ? 3.773 -2.824 9.416 1.00 90.25 100 PHE A C 1
ATOM 802 O O . PHE A 1 100 ? 3.300 -2.647 8.294 1.00 90.25 100 PHE A O 1
ATOM 809 N N . SER A 1 101 ? 5.024 -3.256 9.582 1.00 90.75 101 SER A N 1
ATOM 810 C CA . SER A 1 101 ? 5.904 -3.599 8.462 1.00 90.75 101 SER A CA 1
ATOM 811 C C . SER A 1 101 ? 5.442 -4.867 7.745 1.00 90.75 101 SER A C 1
ATOM 813 O O . SER A 1 101 ? 5.508 -4.915 6.518 1.00 90.75 101 SER A O 1
ATOM 815 N N . GLU A 1 102 ? 4.958 -5.865 8.481 1.00 90.56 102 GLU A N 1
ATOM 816 C CA . GLU A 1 102 ? 4.344 -7.077 7.934 1.00 90.56 102 GLU A CA 1
ATOM 817 C C . GLU A 1 102 ? 3.033 -6.763 7.219 1.00 90.56 102 GLU A C 1
ATOM 819 O O . GLU A 1 102 ? 2.880 -7.125 6.055 1.00 90.56 102 GLU A O 1
ATOM 824 N N . LEU A 1 103 ? 2.152 -5.986 7.854 1.00 91.50 103 LEU A N 1
ATOM 825 C CA . LEU A 1 103 ? 0.896 -5.525 7.263 1.00 91.50 103 LEU A CA 1
ATOM 826 C C . LEU A 1 103 ? 1.137 -4.762 5.952 1.00 91.50 103 LEU A C 1
ATOM 828 O O . LEU A 1 103 ? 0.488 -5.023 4.943 1.00 91.50 103 LEU A O 1
ATOM 832 N N . LYS A 1 104 ? 2.138 -3.875 5.922 1.00 93.31 104 LYS A N 1
ATOM 833 C CA . LYS A 1 104 ? 2.555 -3.172 4.703 1.00 93.31 104 LYS A CA 1
ATOM 834 C C . LYS A 1 104 ? 3.038 -4.133 3.614 1.00 93.31 104 LYS A C 1
ATOM 836 O O . LYS A 1 104 ? 2.649 -3.971 2.461 1.00 93.31 104 LYS A O 1
ATOM 841 N N . LYS A 1 105 ? 3.904 -5.096 3.953 1.00 92.44 105 LYS A N 1
ATOM 842 C CA . LYS A 1 105 ? 4.412 -6.086 2.986 1.00 92.44 105 LYS A CA 1
ATOM 843 C C . LYS A 1 105 ? 3.276 -6.923 2.408 1.00 92.44 105 LYS A C 1
ATOM 845 O O . LYS A 1 105 ? 3.261 -7.132 1.202 1.00 92.44 105 LYS A O 1
ATOM 850 N N . TYR A 1 106 ? 2.338 -7.342 3.256 1.00 92.25 106 TYR A N 1
ATOM 851 C CA . TYR A 1 106 ? 1.149 -8.076 2.847 1.00 92.25 106 TYR A CA 1
ATOM 852 C C . TYR A 1 106 ? 0.323 -7.265 1.843 1.00 92.25 106 TYR A C 1
ATOM 854 O O . TYR A 1 106 ? 0.122 -7.722 0.727 1.00 92.25 106 TYR A O 1
ATOM 862 N N . ILE A 1 107 ? -0.029 -6.015 2.170 1.00 92.62 107 ILE A N 1
ATOM 863 C CA . ILE A 1 107 ? -0.807 -5.147 1.269 1.00 92.62 107 ILE A CA 1
ATOM 864 C C . ILE A 1 107 ? -0.090 -4.921 -0.068 1.00 92.62 107 ILE A C 1
ATOM 866 O O . ILE A 1 107 ? -0.727 -4.983 -1.112 1.00 92.62 107 ILE A O 1
ATOM 870 N N . ILE A 1 108 ? 1.223 -4.655 -0.061 1.00 91.88 108 ILE A N 1
ATOM 871 C CA . ILE A 1 108 ? 1.989 -4.460 -1.305 1.00 91.88 108 ILE A CA 1
ATOM 872 C C . ILE A 1 108 ? 1.994 -5.739 -2.151 1.00 91.88 108 ILE A C 1
ATOM 874 O O . ILE A 1 108 ? 1.851 -5.644 -3.366 1.00 91.88 108 ILE A O 1
ATOM 878 N N . GLY A 1 109 ? 2.153 -6.908 -1.523 1.00 88.00 109 GLY A N 1
ATOM 879 C CA . GLY A 1 109 ? 2.117 -8.203 -2.203 1.00 88.00 109 GLY A CA 1
ATOM 880 C C . GLY A 1 109 ? 0.756 -8.474 -2.835 1.00 88.00 109 GLY A C 1
ATOM 881 O O . GLY A 1 109 ? 0.678 -8.662 -4.043 1.00 88.00 109 GLY A O 1
ATOM 882 N N . THR A 1 110 ? -0.317 -8.369 -2.050 1.00 88.44 110 THR A N 1
ATOM 883 C CA . THR A 1 110 ? -1.687 -8.566 -2.539 1.00 88.44 110 THR A CA 1
ATOM 884 C C . THR A 1 110 ? -2.044 -7.571 -3.644 1.00 88.44 110 THR A C 1
ATOM 886 O O . THR A 1 110 ? -2.669 -7.942 -4.629 1.00 88.44 110 THR A O 1
ATOM 889 N N . PHE A 1 111 ? -1.606 -6.313 -3.542 1.00 90.62 111 PHE A N 1
ATOM 890 C CA . PHE A 1 111 ? -1.843 -5.319 -4.592 1.00 90.62 111 PHE A CA 1
ATOM 891 C C . PHE A 1 111 ? -1.069 -5.625 -5.888 1.00 90.62 111 PHE A C 1
ATOM 893 O O . PHE A 1 111 ? -1.586 -5.386 -6.979 1.00 90.62 111 PHE A O 1
ATOM 900 N N . ASP A 1 112 ? 0.147 -6.173 -5.797 1.00 89.31 112 ASP A N 1
ATOM 901 C CA . ASP A 1 112 ? 0.897 -6.637 -6.973 1.00 89.31 112 ASP A CA 1
ATOM 902 C C . ASP A 1 112 ? 0.225 -7.841 -7.643 1.00 89.31 112 ASP A C 1
ATOM 904 O O . ASP A 1 112 ? 0.194 -7.910 -8.872 1.00 89.31 112 ASP A O 1
ATOM 908 N N . GLU A 1 113 ? -0.342 -8.754 -6.855 1.00 88.12 113 GLU A N 1
ATOM 909 C CA . GLU A 1 113 ? -1.072 -9.921 -7.357 1.00 88.12 113 GLU A CA 1
ATOM 910 C C . GLU A 1 113 ? -2.389 -9.519 -8.038 1.00 88.12 113 GLU A C 1
ATOM 912 O O . GLU A 1 113 ? -2.648 -9.942 -9.166 1.00 88.12 113 GLU A O 1
ATOM 917 N N . GLU A 1 114 ? -3.180 -8.653 -7.400 1.00 85.81 114 GLU A N 1
ATOM 918 C CA . GLU A 1 114 ? -4.525 -8.280 -7.856 1.00 85.81 114 GLU A CA 1
ATOM 919 C C . GLU A 1 114 ? -4.511 -7.218 -8.964 1.00 85.81 114 GLU A C 1
ATOM 921 O O . GLU A 1 114 ? -5.282 -7.292 -9.921 1.00 85.81 114 GLU A O 1
ATOM 926 N N . CYS A 1 115 ? -3.630 -6.217 -8.867 1.00 84.44 115 CYS A N 1
ATOM 927 C CA . CYS A 1 115 ? -3.564 -5.116 -9.831 1.00 84.44 115 CYS A CA 1
ATOM 928 C C . CYS A 1 115 ? -2.404 -5.256 -10.829 1.00 84.44 115 CYS A C 1
ATOM 930 O O . CYS A 1 115 ? -2.303 -4.465 -11.765 1.00 84.44 115 CYS A O 1
ATOM 932 N N . GLY A 1 116 ? -1.506 -6.234 -10.653 1.00 83.50 116 GLY A N 1
ATOM 933 C CA . GLY A 1 116 ? -0.298 -6.363 -11.475 1.00 83.50 116 GLY A CA 1
ATOM 934 C C . GLY A 1 116 ? 0.724 -5.244 -11.238 1.00 83.50 116 GLY A C 1
ATOM 935 O O . GLY A 1 116 ? 1.613 -5.040 -12.071 1.00 83.50 116 GLY A O 1
ATOM 936 N N . ILE A 1 117 ? 0.572 -4.504 -10.136 1.00 88.75 117 ILE A N 1
ATOM 937 C CA . ILE A 1 117 ? 1.295 -3.276 -9.826 1.00 88.75 117 ILE A CA 1
ATOM 938 C C . ILE A 1 117 ? 2.214 -3.487 -8.624 1.00 88.75 117 ILE A C 1
ATOM 940 O O . ILE A 1 117 ? 1.779 -3.512 -7.472 1.00 88.75 117 ILE A O 1
ATOM 944 N N . LEU A 1 118 ? 3.522 -3.501 -8.882 1.00 90.50 118 LEU A N 1
ATOM 945 C CA . LEU A 1 118 ? 4.505 -3.538 -7.810 1.00 90.50 118 LEU A CA 1
ATOM 946 C C . LEU A 1 118 ? 4.720 -2.133 -7.244 1.00 90.50 118 LEU A C 1
ATOM 948 O O . LEU A 1 118 ? 5.396 -1.297 -7.850 1.00 90.50 118 LEU A O 1
ATOM 952 N N . LEU A 1 119 ? 4.171 -1.855 -6.066 1.00 90.81 119 LEU A N 1
ATOM 953 C CA . LEU A 1 119 ? 4.361 -0.561 -5.415 1.00 90.81 119 LEU A CA 1
ATOM 954 C C . LEU A 1 119 ? 5.792 -0.386 -4.901 1.00 90.81 119 LEU A C 1
ATOM 956 O O . LEU A 1 119 ? 6.404 -1.287 -4.327 1.00 90.81 119 LEU A O 1
ATOM 960 N N . LYS A 1 120 ? 6.326 0.825 -5.069 1.00 91.50 120 LYS A N 1
ATOM 961 C CA . LYS A 1 120 ? 7.611 1.212 -4.492 1.00 91.50 120 LYS A CA 1
ATOM 962 C C . LYS A 1 120 ? 7.461 1.448 -2.988 1.00 91.50 120 LYS A C 1
ATOM 964 O O . LYS A 1 120 ? 6.765 2.373 -2.581 1.00 91.50 120 LYS A O 1
ATOM 969 N N . ASP A 1 121 ? 8.180 0.672 -2.180 1.00 91.50 121 ASP A N 1
ATOM 970 C CA . ASP A 1 121 ? 8.241 0.861 -0.725 1.00 91.50 121 ASP A CA 1
ATOM 971 C C . ASP A 1 121 ? 9.137 2.054 -0.350 1.00 91.50 121 ASP A C 1
ATOM 973 O O . ASP A 1 121 ? 10.300 1.908 0.031 1.00 91.50 121 ASP A O 1
ATOM 977 N N . ASP A 1 122 ? 8.605 3.262 -0.524 1.00 91.56 122 ASP A N 1
ATOM 978 C CA . ASP A 1 122 ? 9.246 4.505 -0.119 1.00 91.56 122 ASP A CA 1
ATOM 979 C C . ASP A 1 122 ? 8.528 5.185 1.056 1.00 91.56 122 ASP A C 1
ATOM 981 O O . ASP A 1 122 ? 7.471 4.765 1.534 1.00 91.56 122 ASP A O 1
ATOM 985 N N . ALA A 1 123 ? 9.145 6.252 1.574 1.00 92.69 123 ALA A N 1
ATOM 986 C CA . ALA A 1 123 ? 8.613 6.993 2.715 1.00 92.69 123 ALA A CA 1
ATOM 987 C C . ALA A 1 123 ? 7.206 7.551 2.448 1.00 92.69 123 ALA A C 1
ATOM 989 O O . ALA A 1 123 ? 6.418 7.704 3.376 1.00 92.69 123 ALA A O 1
ATOM 990 N N . GLU A 1 124 ? 6.881 7.837 1.189 1.00 93.69 124 GLU A N 1
ATOM 991 C CA . GLU A 1 124 ? 5.579 8.365 0.814 1.00 93.69 124 GLU A CA 1
ATOM 992 C C . GLU A 1 124 ? 4.487 7.304 0.918 1.00 93.69 124 GLU A C 1
ATOM 994 O O . GLU A 1 124 ? 3.481 7.543 1.589 1.00 93.69 124 GLU A O 1
ATOM 999 N N . LEU A 1 125 ? 4.708 6.121 0.335 1.00 93.75 125 LEU A N 1
ATOM 1000 C CA . LEU A 1 125 ? 3.783 4.999 0.486 1.00 93.75 125 LEU A CA 1
ATOM 1001 C C . LEU A 1 125 ? 3.623 4.613 1.962 1.00 93.75 125 LEU A C 1
ATOM 1003 O O . LEU A 1 125 ? 2.508 4.391 2.434 1.00 93.75 125 LEU A O 1
ATOM 1007 N N . LYS A 1 126 ? 4.727 4.614 2.721 1.00 93.81 126 LYS A N 1
ATOM 1008 C CA . LYS A 1 126 ? 4.701 4.369 4.167 1.00 93.81 126 LYS A CA 1
ATOM 1009 C C . LYS A 1 126 ? 3.807 5.374 4.905 1.00 93.81 126 LYS A C 1
ATOM 1011 O O . LYS A 1 126 ? 2.967 4.953 5.696 1.00 93.81 126 LYS A O 1
ATOM 1016 N N . ASN A 1 127 ? 3.961 6.675 4.647 1.00 94.81 127 ASN A N 1
ATOM 1017 C CA . ASN A 1 127 ? 3.147 7.724 5.276 1.00 94.81 127 ASN A CA 1
ATOM 1018 C C . ASN A 1 127 ? 1.663 7.603 4.896 1.00 94.81 127 ASN A C 1
ATOM 1020 O O . ASN A 1 127 ? 0.786 7.806 5.739 1.00 94.81 127 ASN A O 1
ATOM 1024 N N . TYR A 1 128 ? 1.381 7.247 3.640 1.00 94.94 128 TYR A N 1
ATOM 1025 C CA . TYR A 1 128 ? 0.029 6.981 3.160 1.00 94.94 128 TYR A CA 1
ATOM 1026 C C . TYR A 1 128 ? -0.612 5.813 3.927 1.00 94.94 128 TYR A C 1
ATOM 1028 O O . TYR A 1 128 ? -1.699 5.977 4.486 1.00 94.94 128 TYR A O 1
ATOM 1036 N N . PHE A 1 129 ? 0.084 4.677 4.055 1.00 95.12 129 PHE A N 1
ATOM 1037 C CA . PHE A 1 129 ? -0.404 3.535 4.838 1.00 95.12 129 PHE A CA 1
ATOM 1038 C C . PHE A 1 129 ? -0.617 3.897 6.302 1.00 95.12 129 PHE A C 1
ATOM 1040 O O . PHE A 1 129 ? -1.694 3.644 6.823 1.00 95.12 129 PHE A O 1
ATOM 1047 N N . GLN A 1 130 ? 0.343 4.564 6.949 1.00 93.94 130 GLN A N 1
ATOM 1048 C CA . GLN A 1 130 ? 0.184 4.993 8.343 1.00 93.94 130 GLN A CA 1
ATOM 1049 C C . GLN A 1 130 ? -1.068 5.855 8.533 1.00 93.94 130 GLN A C 1
ATOM 1051 O O . GLN A 1 130 ? -1.872 5.593 9.425 1.00 93.94 130 GLN A O 1
ATOM 1056 N N . THR A 1 131 ? -1.269 6.846 7.662 1.00 95.81 131 THR A N 1
ATOM 1057 C CA . THR A 1 131 ? -2.428 7.746 7.724 1.00 95.81 131 THR A CA 1
ATOM 1058 C C . THR A 1 131 ? -3.743 6.976 7.584 1.00 95.81 131 THR A C 1
ATOM 1060 O O . THR A 1 131 ? -4.682 7.199 8.352 1.00 95.81 131 THR A O 1
ATOM 1063 N N . HIS A 1 132 ? -3.823 6.044 6.632 1.00 94.88 132 HIS A N 1
ATOM 1064 C CA . HIS A 1 132 ? -5.039 5.269 6.387 1.00 94.88 132 HIS A CA 1
ATOM 1065 C C . HIS A 1 132 ? -5.304 4.193 7.437 1.00 94.88 132 HIS A C 1
ATOM 1067 O O . HIS A 1 132 ? -6.460 4.013 7.823 1.00 94.88 132 HIS A O 1
ATOM 1073 N N . THR A 1 133 ? -4.266 3.549 7.962 1.00 94.44 133 THR A N 1
ATOM 1074 C CA . THR A 1 133 ? -4.367 2.643 9.108 1.00 94.44 133 THR A CA 1
ATOM 1075 C C . THR A 1 133 ? -4.905 3.395 10.323 1.00 94.44 133 THR A C 1
ATOM 1077 O O . THR A 1 133 ? -5.925 2.994 10.869 1.00 94.44 133 THR A O 1
ATOM 1080 N N . ILE A 1 134 ? -4.318 4.544 10.689 1.00 94.44 134 ILE A N 1
ATOM 1081 C CA . ILE A 1 134 ? -4.799 5.372 11.811 1.00 94.44 134 ILE A CA 1
ATOM 1082 C C . ILE A 1 134 ? -6.253 5.798 11.592 1.00 94.44 134 ILE A C 1
ATOM 1084 O O . ILE A 1 134 ? -7.072 5.704 12.502 1.00 94.44 134 ILE A O 1
ATOM 1088 N N . THR A 1 135 ? -6.596 6.240 10.380 1.00 96.00 135 THR A N 1
ATOM 1089 C CA . THR A 1 135 ? -7.970 6.645 10.046 1.00 96.00 135 THR A CA 1
ATOM 1090 C C . THR A 1 135 ? -8.955 5.484 10.202 1.00 96.00 135 THR A C 1
ATOM 1092 O O . THR A 1 135 ? -10.042 5.681 10.738 1.00 96.00 135 THR A O 1
ATOM 1095 N N . THR A 1 136 ? -8.572 4.281 9.766 1.00 95.56 136 THR A N 1
ATOM 1096 C CA . THR A 1 136 ? -9.403 3.073 9.869 1.00 95.56 136 THR A CA 1
ATOM 1097 C C . THR A 1 136 ? -9.578 2.658 11.330 1.00 95.56 136 THR A C 1
ATOM 1099 O O . THR A 1 136 ? -10.708 2.500 11.776 1.00 95.56 136 THR A O 1
ATOM 1102 N N . ILE A 1 137 ? -8.494 2.593 12.108 1.00 94.12 137 ILE A N 1
ATOM 1103 C CA . ILE A 1 137 ? -8.548 2.286 13.546 1.00 94.12 137 ILE A CA 1
ATOM 1104 C C . ILE A 1 137 ? -9.411 3.303 14.299 1.00 94.12 137 ILE A C 1
ATOM 1106 O O . ILE A 1 137 ? -10.278 2.920 15.075 1.00 94.12 137 ILE A O 1
ATOM 1110 N N . ASN A 1 138 ? -9.239 4.601 14.036 1.00 93.94 138 ASN A N 1
ATOM 1111 C CA . ASN A 1 138 ? -10.050 5.642 14.669 1.00 93.94 138 ASN A CA 1
ATOM 1112 C C . ASN A 1 138 ? -11.540 5.516 14.336 1.00 93.94 138 ASN A C 1
ATOM 1114 O O . ASN A 1 138 ? -12.375 5.892 15.154 1.00 93.94 138 ASN A O 1
ATOM 1118 N N . LYS A 1 139 ? -11.880 5.038 13.134 1.00 93.88 139 LYS A N 1
ATOM 1119 C CA . LYS A 1 139 ? -13.266 4.763 12.754 1.00 93.88 139 LYS A CA 1
ATOM 1120 C C . LYS A 1 139 ? -13.818 3.584 13.563 1.00 93.88 139 LYS A C 1
ATOM 1122 O O . LYS A 1 139 ? -14.849 3.755 14.200 1.00 93.88 139 LYS A O 1
ATOM 1127 N N . LEU A 1 140 ? -13.088 2.469 13.614 1.00 92.31 140 LEU A N 1
ATOM 1128 C CA . LEU A 1 140 ? -13.479 1.271 14.369 1.00 92.31 140 LEU A CA 1
ATOM 1129 C C . LEU A 1 140 ? -13.659 1.564 15.864 1.00 92.31 140 LEU A C 1
ATOM 1131 O O . LEU A 1 140 ? -14.649 1.163 16.462 1.00 92.31 140 LEU A O 1
ATOM 1135 N N . LEU A 1 141 ? -12.739 2.328 16.460 1.00 90.81 141 LEU A N 1
ATOM 1136 C CA . LEU A 1 141 ? -12.839 2.748 17.860 1.00 90.81 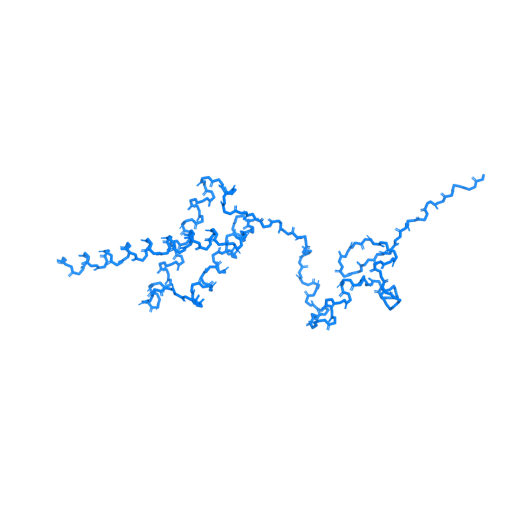141 LEU A CA 1
ATOM 1137 C C . LEU A 1 141 ? -14.084 3.602 18.125 1.00 90.81 141 LEU A C 1
ATOM 1139 O O . LEU A 1 141 ? -14.710 3.462 19.168 1.00 90.81 141 LEU A O 1
ATOM 1143 N N . LYS A 1 142 ? -14.444 4.502 17.202 1.00 91.81 142 LYS A N 1
ATOM 1144 C CA . LYS A 1 142 ? -15.653 5.327 17.342 1.00 91.81 142 LYS A CA 1
ATOM 1145 C C . LYS A 1 142 ? -16.927 4.496 17.241 1.00 91.81 142 LYS A C 1
ATOM 1147 O O . LYS A 1 142 ? -17.834 4.740 18.025 1.00 91.81 142 LYS A O 1
ATOM 1152 N N . GLU A 1 143 ? -16.975 3.555 16.299 1.00 89.75 143 GLU A N 1
ATOM 1153 C CA . GLU A 1 143 ? -18.107 2.638 16.113 1.00 89.75 143 GLU A CA 1
ATOM 1154 C C . GLU A 1 143 ? -18.322 1.783 17.372 1.00 89.75 143 GLU A C 1
ATOM 1156 O O . GLU A 1 143 ? -19.425 1.758 17.913 1.00 89.75 143 GLU A O 1
ATOM 1161 N N . GLU A 1 144 ? -17.247 1.233 17.940 1.00 85.81 144 GLU A N 1
ATOM 1162 C CA . GLU A 1 144 ? -17.313 0.455 19.181 1.00 85.81 144 GLU A CA 1
ATOM 1163 C C . GLU A 1 144 ? -17.762 1.302 20.384 1.00 85.81 144 GLU A C 1
ATOM 1165 O O . GLU A 1 144 ? -18.531 0.842 21.225 1.00 85.81 144 GLU A O 1
ATOM 1170 N N . ILE A 1 145 ? -17.317 2.560 20.485 1.00 86.25 145 ILE A N 1
ATOM 1171 C CA . ILE A 1 145 ? -17.778 3.461 21.553 1.00 86.25 145 ILE A CA 1
ATOM 1172 C C . ILE A 1 145 ? -19.276 3.754 21.412 1.00 86.25 145 ILE A C 1
ATOM 1174 O O . ILE A 1 145 ? -19.960 3.798 22.432 1.00 86.25 145 ILE A O 1
ATOM 1178 N N . SER A 1 146 ? -19.789 3.946 20.191 1.00 81.31 146 SER A N 1
ATOM 1179 C CA . SER A 1 146 ? -21.224 4.164 19.977 1.00 81.31 146 SER A CA 1
ATOM 1180 C C . SER A 1 146 ? -22.065 2.928 20.292 1.00 81.31 146 SER A C 1
ATOM 1182 O O . SER A 1 146 ? -23.063 3.061 20.984 1.00 81.31 146 SER A O 1
ATOM 1184 N N . GLU A 1 147 ? -21.637 1.730 19.881 1.00 78.81 147 GLU A N 1
ATOM 1185 C CA . GLU A 1 147 ? -22.381 0.485 20.142 1.00 78.81 147 GLU A CA 1
ATOM 1186 C C . GLU A 1 147 ? -22.488 0.147 21.635 1.00 78.81 147 GLU A C 1
ATOM 1188 O O . GLU A 1 147 ? -23.428 -0.517 22.052 1.00 78.81 147 GLU A O 1
ATOM 1193 N N . ASN A 1 148 ? -21.539 0.608 22.454 1.00 74.12 148 ASN A N 1
ATOM 1194 C CA . ASN A 1 148 ? -21.559 0.404 23.904 1.00 74.12 148 ASN A CA 1
ATOM 1195 C C . ASN A 1 148 ? -22.363 1.476 24.672 1.00 74.12 148 ASN A C 1
ATOM 1197 O O . ASN A 1 148 ? -22.419 1.416 25.903 1.00 74.12 148 ASN A O 1
ATOM 1201 N N . GLN A 1 149 ? -22.904 2.492 23.987 1.00 67.38 149 GLN A N 1
ATOM 1202 C CA . GLN A 1 149 ? -23.685 3.585 24.587 1.00 67.38 149 GLN A CA 1
ATOM 1203 C C . GLN A 1 149 ? -25.201 3.479 24.345 1.00 67.38 149 GLN A C 1
ATOM 1205 O O . GLN A 1 149 ? -25.943 4.221 24.994 1.00 67.38 149 GLN A O 1
ATOM 1210 N N . ASP A 1 150 ? -25.642 2.575 23.467 1.00 51.84 150 ASP A N 1
ATOM 1211 C CA . ASP A 1 150 ? -27.047 2.194 23.234 1.00 51.84 150 ASP A CA 1
ATOM 1212 C C . ASP A 1 150 ? -27.468 0.986 24.099 1.00 51.84 150 ASP A C 1
ATOM 1214 O O . ASP A 1 150 ? -28.653 0.939 24.511 1.00 51.84 150 ASP A O 1
#

Sequence (150 aa):
MAKKKKKQQGHYCRICGCYKANEKFSGKGHAQHICKSCMSAIRNGKNQEDILREPLHVSRETMPFKKLDKEEKAVLKAFVSEVTTGFWQENRQIPFAESFSELKKYIIGTFDEECGILLKDDAELKNYFQTHTITTINKLLKEEISENQD

pLDDT: mean 82.36, std 14.82, range [42.44, 96.0]

Organism: NCBI:txid742817

Foldseek 3Di:
DDDDPDPPAFAAAPLQRDTDHPVQADPVCRVVSHGPVRVVVVVVPDDPVNSVPDDHPPVQDADEPVPDDPVLVVVLLVLLLVLLVVCCVVPVDQQDDPSLVVSLVVSQVVSCVPVVHRHDPDPVVSVVSVVSSVVSVVVVVVVVVVVVVD